Protein AF-A0A850A7D7-F1 (afdb_monomer)

Foldseek 3Di:
DDDPPPQDADPLRDRPVCVVLCPPDPPNPDHCPVCVLSLLLSCLQPNDPVSVVVNCVSQNPVRSVVSCVVPVVVRPPDD

Sequenc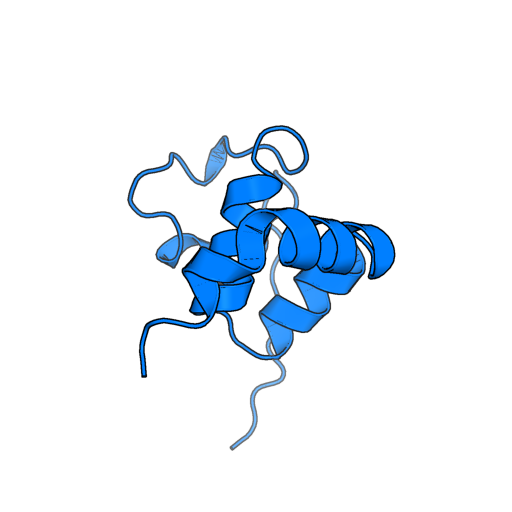e (79 aa):
MNTKSSLTLTANLLPSDIAWLFPEYDFETMDLQQHQGVIIERILERGTWEQLRWLFAAYGEDRVAKWVREHGFRVVLNV

pLDDT: mean 86.12, std 17.54, range [36.31, 96.94]

Secondary structure (DSSP, 8-state):
------PPB-TTS-BGGGGGG-TTS-TTT--TTTTHHHHHHHHHHH--HHHHHHHHHHH-HHHHHHHHHHHGGGTS---

Structure (mmCIF, N/CA/C/O backbone):
data_AF-A0A850A7D7-F1
#
_entry.id   AF-A0A850A7D7-F1
#
loop_
_atom_site.group_PDB
_atom_site.id
_atom_site.type_symbol
_atom_site.label_atom_id
_atom_site.label_alt_id
_atom_site.label_comp_id
_atom_site.label_asym_id
_atom_site.label_entity_id
_atom_site.label_seq_id
_atom_site.pdbx_PDB_ins_code
_atom_site.Cartn_x
_atom_site.Cartn_y
_atom_site.Cartn_z
_atom_site.occupancy
_atom_site.B_iso_or_equiv
_atom_site.auth_seq_id
_atom_site.auth_comp_id
_atom_site.auth_asym_id
_atom_site.auth_atom_id
_atom_site.pdbx_PDB_model_num
ATOM 1 N N . MET A 1 1 ? 16.306 -9.350 17.113 1.00 36.31 1 MET A N 1
ATOM 2 C CA . MET A 1 1 ? 17.012 -8.497 16.136 1.00 36.31 1 MET A CA 1
ATOM 3 C C . MET A 1 1 ? 16.226 -7.203 16.019 1.00 36.31 1 MET A C 1
ATOM 5 O O . MET A 1 1 ? 15.030 -7.267 15.774 1.00 36.31 1 MET A O 1
ATOM 9 N N . ASN A 1 2 ? 16.866 -6.072 16.324 1.00 41.41 2 ASN A N 1
ATOM 10 C CA . ASN A 1 2 ? 16.316 -4.728 16.141 1.00 41.41 2 ASN A CA 1
ATOM 11 C C . ASN A 1 2 ? 16.152 -4.433 14.651 1.00 41.41 2 ASN A C 1
ATOM 13 O O . ASN A 1 2 ? 17.144 -4.552 13.944 1.00 41.41 2 ASN A O 1
ATOM 17 N N . THR A 1 3 ? 15.005 -3.899 14.243 1.00 39.75 3 THR A N 1
ATOM 18 C CA . THR A 1 3 ? 14.941 -2.825 13.242 1.00 39.75 3 THR A CA 1
ATOM 19 C C . THR A 1 3 ? 13.713 -1.974 13.550 1.00 39.75 3 THR A C 1
ATOM 21 O O . THR A 1 3 ? 12.583 -2.388 13.335 1.00 39.75 3 THR A O 1
ATOM 24 N N . LYS A 1 4 ? 13.926 -0.774 14.100 1.00 44.34 4 LYS A N 1
ATOM 25 C CA . LYS A 1 4 ? 12.991 0.331 13.869 1.00 44.34 4 LYS A CA 1
ATOM 26 C C . LYS A 1 4 ? 13.092 0.618 12.373 1.00 44.34 4 LYS A C 1
ATOM 28 O O . LYS A 1 4 ? 14.040 1.296 11.978 1.00 44.34 4 LYS A O 1
ATOM 33 N N . SER A 1 5 ? 12.197 0.094 11.544 1.00 52.94 5 SER A N 1
ATOM 34 C CA . SER A 1 5 ? 12.171 0.513 10.146 1.00 52.94 5 SER A CA 1
ATOM 35 C C . SER A 1 5 ? 11.474 1.862 10.102 1.00 52.94 5 SER A C 1
ATOM 37 O O . SER A 1 5 ? 10.253 1.985 10.201 1.00 52.94 5 SER A O 1
ATOM 39 N N . SER A 1 6 ? 12.286 2.912 10.053 1.00 64.56 6 SER A N 1
ATOM 40 C CA . SER A 1 6 ? 11.817 4.249 9.725 1.00 64.56 6 SER A CA 1
ATOM 41 C C . SER A 1 6 ? 11.457 4.234 8.243 1.00 64.56 6 SER A C 1
ATOM 43 O O . SER A 1 6 ? 12.322 4.483 7.405 1.00 64.56 6 SER A O 1
ATOM 45 N N . LEU A 1 7 ? 10.209 3.872 7.923 1.00 75.00 7 LEU A N 1
ATOM 46 C CA . LEU A 1 7 ? 9.673 3.980 6.566 1.00 75.00 7 LEU A CA 1
ATOM 47 C C . LEU A 1 7 ? 9.966 5.398 6.066 1.00 75.00 7 LEU A C 1
ATOM 49 O O . LEU A 1 7 ? 9.516 6.380 6.659 1.00 75.00 7 LEU A O 1
ATOM 53 N N . THR A 1 8 ? 10.780 5.503 5.020 1.00 88.88 8 THR A N 1
ATOM 54 C CA . THR A 1 8 ? 11.077 6.785 4.385 1.00 88.88 8 THR A CA 1
ATOM 55 C C . THR A 1 8 ? 10.072 6.964 3.266 1.00 88.88 8 THR A C 1
ATOM 57 O O . THR A 1 8 ? 9.996 6.132 2.366 1.00 88.88 8 THR A O 1
ATOM 60 N N . LEU A 1 9 ? 9.270 8.021 3.340 1.00 89.12 9 LEU A N 1
ATOM 61 C CA . LEU A 1 9 ? 8.282 8.318 2.313 1.00 89.12 9 LEU A CA 1
ATOM 62 C C . LEU A 1 9 ? 8.955 8.989 1.114 1.00 89.12 9 LEU A C 1
ATOM 64 O O . LEU A 1 9 ? 9.807 9.863 1.274 1.00 89.12 9 LEU A O 1
ATOM 68 N N . THR A 1 10 ? 8.555 8.583 -0.082 1.00 92.12 10 THR A N 1
ATOM 69 C CA . THR A 1 10 ? 8.947 9.226 -1.340 1.00 92.12 10 THR A CA 1
ATOM 70 C C . THR A 1 10 ? 7.982 10.369 -1.687 1.00 92.12 10 THR A C 1
ATOM 72 O O . THR A 1 10 ? 7.025 10.642 -0.956 1.00 92.12 10 THR A O 1
ATOM 75 N N . ALA A 1 11 ? 8.226 11.061 -2.804 1.00 91.69 11 ALA A N 1
ATOM 76 C CA . ALA A 1 11 ? 7.421 12.209 -3.229 1.00 91.69 11 ALA A CA 1
ATOM 77 C C . ALA A 1 11 ? 5.947 11.861 -3.514 1.00 91.69 11 ALA A C 1
ATOM 79 O O . ALA A 1 11 ? 5.077 12.710 -3.331 1.00 91.69 11 ALA A O 1
ATOM 80 N N . ASN A 1 12 ? 5.653 10.619 -3.906 1.00 92.25 12 ASN A N 1
ATOM 81 C CA . ASN A 1 12 ? 4.292 10.136 -4.158 1.00 92.25 12 ASN A CA 1
ATOM 82 C C . ASN A 1 12 ? 3.623 9.518 -2.915 1.00 92.25 12 ASN A C 1
ATOM 84 O O . ASN A 1 12 ? 2.589 8.861 -3.021 1.00 92.25 12 ASN A O 1
ATOM 88 N N . LEU A 1 13 ? 4.207 9.750 -1.733 1.00 93.38 13 LEU A N 1
ATOM 89 C CA . LEU A 1 13 ? 3.721 9.288 -0.434 1.00 93.38 13 LEU A CA 1
ATOM 90 C C . LEU A 1 13 ? 3.751 7.757 -0.240 1.00 93.38 13 LEU A C 1
ATOM 92 O O . LEU A 1 13 ? 3.201 7.254 0.743 1.00 93.38 13 LEU A O 1
ATOM 96 N N . LEU A 1 14 ? 4.444 7.020 -1.114 1.00 93.81 14 LEU A N 1
ATOM 97 C CA . LEU A 1 14 ? 4.744 5.602 -0.922 1.00 93.81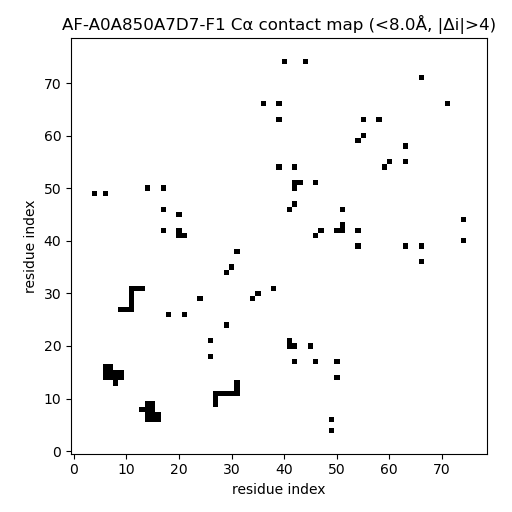 14 LEU A CA 1
ATOM 98 C C . LEU A 1 14 ? 6.042 5.421 -0.113 1.00 93.81 14 LEU A C 1
ATOM 100 O O . LEU A 1 14 ? 7.004 6.171 -0.324 1.00 93.81 14 LEU A O 1
ATOM 104 N N . PRO A 1 15 ? 6.119 4.423 0.784 1.00 95.12 15 PRO A N 1
ATOM 105 C CA . PRO A 1 15 ? 7.370 4.020 1.411 1.00 95.12 15 PRO A CA 1
ATOM 106 C C . PRO A 1 15 ? 8.392 3.576 0.359 1.00 95.12 15 PRO A C 1
ATOM 108 O O . PRO A 1 15 ? 8.087 2.788 -0.529 1.00 95.12 15 PRO A O 1
ATOM 111 N N . SER A 1 16 ? 9.628 4.056 0.431 1.00 94.00 16 SER A N 1
ATOM 112 C CA . SER A 1 16 ? 10.653 3.673 -0.550 1.00 94.00 16 SER A CA 1
ATOM 113 C C . SER A 1 16 ? 10.989 2.178 -0.510 1.00 94.00 16 SER A C 1
ATOM 115 O O . SER A 1 16 ? 11.372 1.591 -1.520 1.00 94.00 16 SER A O 1
ATOM 117 N N . ASP A 1 17 ? 10.807 1.535 0.642 1.00 92.31 17 ASP A N 1
ATOM 118 C CA . ASP A 1 17 ? 11.103 0.124 0.879 1.00 92.31 17 ASP A CA 1
ATOM 119 C C . ASP A 1 17 ? 10.024 -0.838 0.354 1.00 92.31 17 ASP A C 1
ATOM 121 O O . ASP A 1 17 ? 10.218 -2.049 0.451 1.00 92.31 17 ASP A O 1
ATOM 125 N N . ILE A 1 18 ? 8.921 -0.340 -0.226 1.00 95.31 18 ILE A N 1
ATOM 126 C CA . ILE A 1 18 ? 7.949 -1.172 -0.960 1.00 95.31 18 ILE A CA 1
ATOM 127 C C . ILE A 1 18 ? 8.208 -1.203 -2.471 1.00 95.31 18 ILE A C 1
ATOM 129 O O . ILE A 1 18 ? 7.549 -1.968 -3.164 1.00 95.31 18 ILE A O 1
ATOM 133 N N . ALA A 1 19 ? 9.172 -0.440 -3.001 1.00 95.19 19 ALA A N 1
ATOM 134 C CA . ALA A 1 19 ? 9.410 -0.342 -4.448 1.00 95.19 19 ALA A CA 1
ATOM 135 C C . ALA A 1 19 ? 9.657 -1.702 -5.132 1.00 95.19 19 ALA A C 1
ATOM 137 O O . ALA A 1 19 ? 9.175 -1.950 -6.235 1.00 95.19 19 ALA A O 1
ATOM 138 N N . TRP A 1 20 ? 10.337 -2.629 -4.450 1.00 94.06 20 TRP A N 1
ATOM 139 C CA . TRP A 1 20 ? 10.614 -3.981 -4.957 1.00 94.06 20 TRP A CA 1
ATOM 140 C C . TRP A 1 20 ? 9.357 -4.847 -5.159 1.00 94.06 20 TRP A C 1
ATOM 142 O O . TRP A 1 20 ? 9.436 -5.886 -5.815 1.00 94.06 20 TRP A O 1
ATOM 152 N N . LEU A 1 21 ? 8.205 -4.442 -4.610 1.00 95.75 21 LEU A N 1
ATOM 153 C CA . LEU A 1 21 ? 6.917 -5.104 -4.824 1.00 95.75 21 LEU A CA 1
ATOM 154 C C . LEU A 1 21 ? 6.285 -4.770 -6.186 1.00 95.75 21 LEU A C 1
ATOM 156 O O . LEU A 1 21 ? 5.319 -5.433 -6.566 1.00 95.75 21 LEU A O 1
ATOM 160 N N . PHE A 1 22 ? 6.819 -3.782 -6.915 1.00 96.00 22 PHE A N 1
ATOM 161 C CA . PHE A 1 22 ? 6.233 -3.256 -8.153 1.00 96.00 22 PHE A CA 1
ATOM 162 C C . PHE A 1 22 ? 7.227 -3.220 -9.330 1.00 96.00 22 PHE A C 1
ATOM 164 O O . PHE A 1 22 ? 7.412 -2.166 -9.936 1.00 96.00 22 PHE A O 1
ATOM 171 N N . PRO A 1 23 ? 7.882 -4.339 -9.694 1.00 94.50 23 PRO A N 1
ATOM 172 C CA . PRO A 1 23 ? 8.859 -4.341 -10.783 1.00 94.50 23 PRO A CA 1
ATOM 173 C C . PRO A 1 23 ? 8.243 -4.050 -12.164 1.00 94.50 23 PRO A C 1
ATOM 175 O O . PRO A 1 23 ? 8.970 -3.678 -13.081 1.00 94.50 23 PRO A O 1
ATOM 178 N N . GLU A 1 24 ? 6.924 -4.206 -12.328 1.00 94.75 24 GLU A N 1
ATOM 179 C CA . GLU A 1 24 ? 6.207 -3.901 -13.574 1.00 94.75 24 GLU A CA 1
ATOM 180 C C . GLU A 1 24 ? 5.711 -2.447 -13.675 1.00 94.75 24 GLU A C 1
ATOM 182 O O . GLU A 1 24 ? 5.120 -2.077 -14.690 1.00 94.75 24 GLU A O 1
ATOM 187 N N . TYR A 1 25 ? 5.921 -1.628 -12.640 1.00 95.06 25 TYR A N 1
ATOM 188 C CA . TYR A 1 25 ? 5.442 -0.248 -12.577 1.00 95.06 25 TYR A CA 1
ATOM 189 C C . TYR A 1 25 ? 6.606 0.734 -12.506 1.00 95.06 25 TYR A C 1
ATOM 191 O O . TYR A 1 25 ? 7.649 0.461 -11.914 1.00 95.06 25 TYR A O 1
ATOM 199 N N . ASP A 1 26 ? 6.391 1.927 -13.053 1.00 95.56 26 ASP A N 1
ATOM 200 C CA . ASP A 1 26 ? 7.231 3.071 -12.726 1.00 95.56 26 ASP A CA 1
ATOM 201 C C . ASP A 1 26 ? 6.860 3.576 -11.324 1.00 95.56 26 ASP A C 1
ATOM 203 O O . ASP A 1 26 ? 5.884 4.305 -11.134 1.00 95.56 26 ASP A O 1
ATOM 207 N N . PHE A 1 27 ? 7.626 3.128 -10.326 1.00 95.50 27 PHE A N 1
ATOM 208 C CA . PHE A 1 27 ? 7.344 3.392 -8.918 1.00 95.50 27 PHE A CA 1
ATOM 209 C C . PHE A 1 27 ? 7.336 4.886 -8.577 1.00 95.50 27 PHE A C 1
ATOM 211 O O . PHE A 1 27 ? 6.616 5.282 -7.665 1.00 95.50 27 PHE A O 1
ATOM 218 N N . GLU A 1 28 ? 8.088 5.726 -9.295 1.00 94.25 28 GLU A N 1
ATOM 219 C CA . GLU A 1 28 ? 8.157 7.166 -9.014 1.00 94.25 28 GLU A CA 1
ATOM 22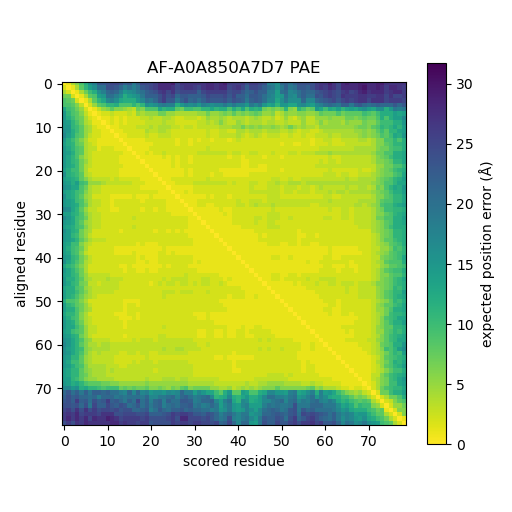0 C C . GLU A 1 28 ? 6.870 7.896 -9.414 1.00 94.25 28 GLU A C 1
ATOM 222 O O . GLU A 1 28 ? 6.493 8.888 -8.786 1.00 94.25 28 GLU A O 1
ATOM 227 N N . THR A 1 29 ? 6.153 7.379 -10.414 1.00 95.81 29 THR A N 1
ATOM 228 C CA . THR A 1 29 ? 4.918 7.980 -10.940 1.00 95.81 29 THR A CA 1
ATOM 229 C C . THR A 1 29 ? 3.646 7.294 -10.440 1.00 95.81 29 THR A C 1
ATOM 231 O O . THR A 1 29 ? 2.538 7.740 -10.749 1.00 95.81 29 THR A O 1
ATOM 234 N N . MET A 1 30 ? 3.777 6.249 -9.615 1.00 96.44 30 MET A N 1
ATOM 235 C CA . MET A 1 30 ? 2.636 5.594 -8.980 1.00 96.44 30 MET A CA 1
ATOM 236 C C . MET A 1 30 ? 1.850 6.562 -8.090 1.00 96.44 30 MET A C 1
ATOM 238 O O . MET A 1 30 ? 2.361 7.127 -7.129 1.00 96.44 30 MET A O 1
ATOM 242 N N . ASP A 1 31 ? 0.563 6.697 -8.387 1.00 95.88 31 ASP A N 1
ATOM 243 C CA . ASP A 1 31 ? -0.398 7.434 -7.569 1.00 95.88 31 ASP A CA 1
ATOM 244 C C . ASP A 1 31 ? -1.118 6.527 -6.556 1.00 95.88 31 ASP A C 1
ATOM 246 O O . ASP A 1 31 ? -1.626 5.461 -6.918 1.00 95.88 31 ASP A O 1
ATOM 250 N N . LEU A 1 32 ? -1.224 6.991 -5.305 1.00 94.00 32 LEU A N 1
ATOM 251 C CA . LEU A 1 32 ? -1.849 6.267 -4.191 1.00 94.00 32 LEU A CA 1
ATOM 252 C C . LEU A 1 32 ? -3.308 5.870 -4.444 1.00 94.00 32 LEU A C 1
ATOM 254 O O . LEU A 1 32 ? -3.741 4.826 -3.953 1.00 94.00 32 LEU A O 1
ATOM 258 N N . GLN A 1 33 ? -4.095 6.689 -5.146 1.00 94.62 33 GLN A N 1
ATOM 259 C CA . GLN A 1 33 ? -5.519 6.419 -5.345 1.00 94.62 33 GLN A CA 1
ATOM 260 C C . GLN A 1 33 ? -5.775 5.597 -6.603 1.00 94.62 33 GLN A C 1
ATOM 262 O O . GLN A 1 33 ? -6.500 4.601 -6.542 1.00 94.62 33 GLN A O 1
ATOM 267 N N . GLN A 1 34 ? -5.166 5.979 -7.725 1.00 96.12 34 GLN A N 1
ATOM 268 C CA . GLN A 1 34 ? -5.320 5.286 -9.004 1.00 96.12 34 GLN A CA 1
ATOM 269 C C . GLN A 1 34 ? -4.792 3.852 -8.924 1.00 96.12 34 GLN A C 1
ATOM 271 O O . GLN A 1 34 ? -5.418 2.936 -9.452 1.00 96.12 34 GLN A O 1
ATOM 276 N N . HIS A 1 35 ? -3.695 3.638 -8.192 1.00 96.75 35 HIS A N 1
ATOM 277 C CA . HIS A 1 35 ? -3.068 2.326 -8.035 1.00 96.75 35 HIS A CA 1
ATOM 278 C C . HIS A 1 35 ? -3.440 1.633 -6.717 1.00 96.75 35 HIS A C 1
ATOM 280 O O . HIS A 1 35 ? -2.825 0.626 -6.369 1.00 96.75 35 HIS A O 1
ATOM 286 N N . GLN A 1 36 ? -4.459 2.110 -5.985 1.00 95.44 36 GLN A N 1
ATOM 287 C CA . GLN A 1 36 ? -4.806 1.563 -4.662 1.00 95.44 36 GLN A CA 1
ATOM 288 C C . GLN A 1 36 ? -4.987 0.038 -4.673 1.00 95.44 36 GLN A C 1
ATOM 290 O O . GLN A 1 36 ? -4.567 -0.635 -3.742 1.00 95.44 36 GLN A O 1
ATOM 295 N N . GLY A 1 37 ? -5.592 -0.512 -5.733 1.00 94.44 37 GLY A N 1
ATOM 296 C CA . GLY A 1 37 ? -5.889 -1.939 -5.825 1.00 94.44 37 GLY A CA 1
ATOM 297 C C . GLY A 1 37 ? -4.620 -2.783 -5.837 1.00 94.44 37 GLY A C 1
ATOM 298 O O . GLY A 1 37 ? -4.488 -3.682 -5.015 1.00 94.44 37 GLY A O 1
ATOM 299 N N . VAL A 1 38 ? -3.663 -2.443 -6.707 1.00 95.31 38 VAL A N 1
ATOM 300 C CA . VAL A 1 38 ? -2.390 -3.172 -6.802 1.00 95.31 38 VAL A CA 1
ATOM 301 C C . VAL A 1 38 ? -1.500 -2.928 -5.582 1.00 95.31 38 VAL A C 1
ATOM 303 O O . VAL A 1 38 ? -0.802 -3.839 -5.149 1.00 95.31 38 VAL A O 1
ATOM 306 N N . ILE A 1 39 ? -1.552 -1.733 -4.980 1.00 96.56 39 ILE A N 1
ATOM 307 C CA . ILE A 1 39 ? -0.807 -1.433 -3.748 1.00 96.56 39 ILE A CA 1
ATOM 308 C C . ILE A 1 39 ? -1.315 -2.303 -2.593 1.00 96.56 39 ILE A C 1
ATOM 310 O O . ILE A 1 39 ? -0.513 -2.936 -1.904 1.00 96.56 39 ILE A O 1
ATOM 314 N N . ILE A 1 40 ? -2.639 -2.365 -2.404 1.00 95.81 40 ILE A N 1
ATOM 315 C CA . ILE A 1 40 ? -3.269 -3.224 -1.394 1.00 95.81 40 ILE A CA 1
ATOM 316 C C . ILE A 1 40 ? -2.930 -4.693 -1.672 1.00 95.81 40 ILE A C 1
ATOM 318 O O . ILE A 1 40 ? -2.456 -5.373 -0.766 1.00 95.81 40 ILE A O 1
ATOM 322 N N . GLU A 1 41 ? -3.110 -5.164 -2.909 1.00 94.88 41 GLU A N 1
ATOM 323 C CA . GLU A 1 41 ? -2.821 -6.547 -3.316 1.00 94.88 41 GLU A CA 1
ATOM 324 C C . GLU A 1 41 ? -1.386 -6.950 -2.963 1.00 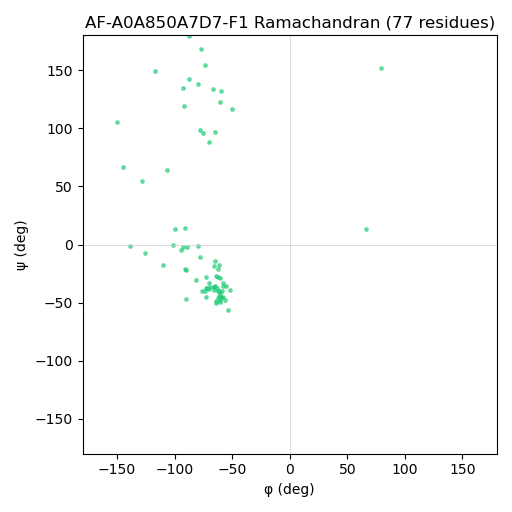94.88 41 GLU A C 1
ATOM 326 O O . GLU A 1 41 ? -1.167 -7.888 -2.196 1.00 94.88 41 GLU A O 1
ATOM 331 N N . ARG A 1 42 ? -0.394 -6.196 -3.448 1.00 95.62 42 ARG A N 1
ATOM 332 C CA . ARG A 1 42 ? 1.021 -6.560 -3.306 1.00 95.62 42 ARG A CA 1
ATOM 333 C C . ARG A 1 42 ? 1.509 -6.538 -1.864 1.00 95.62 42 ARG A C 1
ATOM 335 O O . ARG A 1 42 ? 2.280 -7.415 -1.469 1.00 95.62 42 ARG A O 1
ATOM 342 N N . ILE A 1 43 ? 1.068 -5.562 -1.071 1.00 95.69 43 ILE A N 1
ATOM 343 C CA . ILE A 1 43 ? 1.464 -5.478 0.339 1.00 95.69 43 ILE A CA 1
ATOM 344 C C . ILE A 1 43 ? 0.794 -6.586 1.158 1.00 95.69 43 ILE A C 1
ATOM 346 O O . ILE A 1 43 ? 1.445 -7.151 2.033 1.00 95.69 43 ILE A O 1
ATOM 350 N N . LEU A 1 44 ? -0.461 -6.946 0.868 1.00 94.31 44 LEU A N 1
ATOM 351 C CA . LEU A 1 44 ? -1.110 -8.079 1.533 1.00 94.31 44 LEU A CA 1
ATOM 352 C C . LEU A 1 44 ? -0.447 -9.421 1.186 1.00 94.31 44 LEU A C 1
ATOM 354 O O . LEU A 1 44 ? -0.335 -10.276 2.059 1.00 94.31 44 LEU A O 1
ATOM 358 N N . GLU A 1 45 ? 0.011 -9.605 -0.055 1.00 92.56 45 GLU A N 1
ATOM 359 C CA . GLU A 1 45 ? 0.648 -10.852 -0.501 1.00 92.56 45 GLU A CA 1
ATOM 360 C C . GLU A 1 45 ? 2.073 -11.039 0.041 1.00 92.56 45 GLU A C 1
ATOM 362 O O . GLU A 1 45 ? 2.481 -12.161 0.342 1.00 92.56 45 GLU A O 1
ATOM 367 N N . ARG A 1 46 ? 2.875 -9.965 0.092 1.00 94.06 46 ARG A N 1
ATOM 368 C CA . ARG A 1 46 ? 4.339 -10.072 0.277 1.00 94.06 46 ARG A CA 1
ATOM 369 C C . ARG A 1 46 ? 4.941 -9.030 1.223 1.00 94.06 46 ARG A C 1
ATOM 371 O O . ARG A 1 46 ? 6.155 -9.037 1.427 1.00 94.06 46 ARG A O 1
ATOM 378 N N . GLY A 1 47 ? 4.131 -8.127 1.771 1.00 92.69 47 GLY A N 1
ATOM 379 C CA . GLY A 1 47 ? 4.596 -7.029 2.611 1.00 92.69 47 GLY A CA 1
ATOM 380 C C . GLY A 1 47 ? 5.032 -7.466 4.010 1.00 92.69 47 GLY A C 1
ATOM 381 O O . GLY A 1 47 ? 4.580 -8.469 4.561 1.00 92.69 47 GLY A O 1
ATOM 382 N N . THR A 1 48 ? 5.913 -6.677 4.620 1.00 94.06 48 THR A N 1
ATOM 383 C CA . THR A 1 48 ? 6.296 -6.841 6.028 1.00 94.06 48 THR A CA 1
ATOM 384 C C . THR A 1 48 ? 5.209 -6.305 6.965 1.00 94.06 48 THR A C 1
ATOM 386 O O . THR A 1 48 ? 4.314 -5.558 6.566 1.00 94.06 48 THR A O 1
ATOM 389 N N . TRP A 1 49 ? 5.314 -6.608 8.262 1.00 94.00 49 TRP A N 1
ATOM 390 C CA . TRP A 1 49 ? 4.393 -6.067 9.270 1.00 94.00 49 TRP A CA 1
ATOM 391 C C . TRP A 1 49 ? 4.363 -4.529 9.320 1.00 94.00 49 TRP A C 1
ATOM 393 O O . TRP A 1 49 ? 3.329 -3.924 9.602 1.00 94.00 49 TRP A O 1
ATOM 403 N N . GLU A 1 50 ? 5.490 -3.869 9.058 1.00 93.44 50 GLU A N 1
ATOM 404 C CA . GLU A 1 50 ? 5.561 -2.404 9.043 1.00 93.44 50 GLU A CA 1
ATOM 405 C C . GLU A 1 50 ? 4.872 -1.818 7.812 1.00 93.44 50 GLU A C 1
ATOM 407 O O . GLU A 1 50 ? 4.166 -0.817 7.931 1.00 93.44 50 GLU A O 1
ATOM 412 N N . GLN A 1 51 ? 4.993 -2.486 6.667 1.00 95.06 51 GLN A N 1
ATOM 413 C CA . GLN A 1 51 ? 4.329 -2.105 5.421 1.00 95.06 51 GLN A CA 1
ATOM 414 C C . GLN A 1 51 ? 2.818 -2.342 5.503 1.00 95.06 51 GLN A C 1
ATOM 416 O O . GLN A 1 51 ?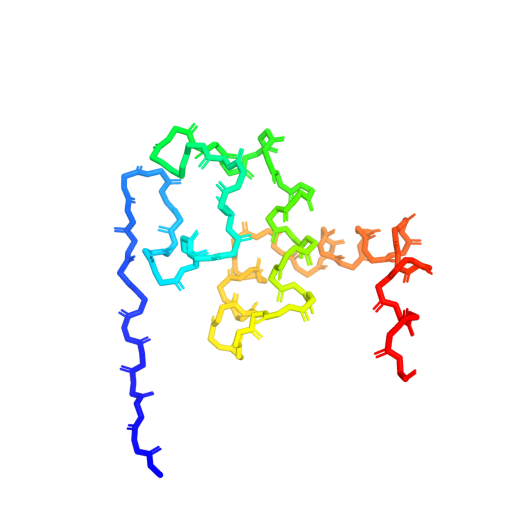 2.043 -1.491 5.074 1.00 95.06 51 GLN A O 1
ATOM 421 N N . LEU A 1 52 ? 2.385 -3.429 6.150 1.00 95.38 52 LEU A N 1
ATOM 422 C CA . LEU A 1 52 ? 0.975 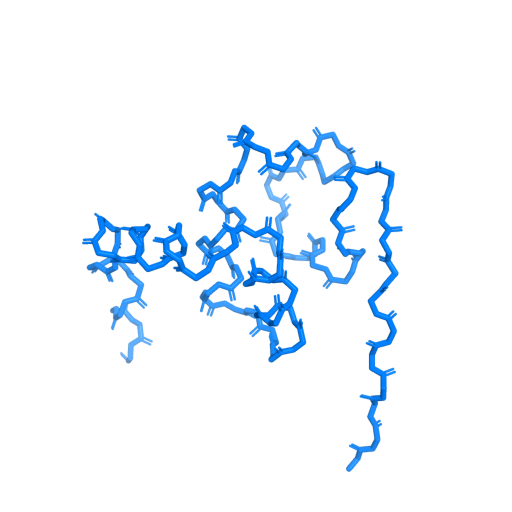-3.660 6.477 1.00 95.38 52 LEU A CA 1
ATOM 423 C C . LEU A 1 52 ? 0.421 -2.549 7.373 1.00 95.38 52 LEU A C 1
ATOM 425 O O . LEU A 1 52 ? -0.647 -2.006 7.102 1.00 95.38 52 LEU A O 1
ATOM 429 N N . ARG A 1 53 ? 1.155 -2.150 8.417 1.00 95.38 53 ARG A N 1
ATOM 430 C CA . ARG A 1 53 ? 0.736 -1.040 9.286 1.00 95.38 53 ARG A CA 1
ATOM 431 C C . ARG A 1 53 ? 0.597 0.268 8.510 1.00 95.38 53 ARG A C 1
ATOM 433 O O . ARG A 1 53 ? -0.363 1.002 8.733 1.00 95.38 53 ARG A O 1
ATOM 440 N N . TRP A 1 54 ? 1.534 0.551 7.605 1.00 95.94 54 TRP A N 1
ATOM 441 C CA . TRP A 1 54 ? 1.430 1.698 6.708 1.00 95.94 54 TRP A CA 1
ATOM 442 C C . TRP A 1 54 ? 0.203 1.596 5.799 1.00 95.94 54 TRP A C 1
ATOM 444 O O . TRP A 1 54 ? -0.536 2.568 5.691 1.00 95.94 54 TRP A O 1
ATOM 454 N N . LEU A 1 55 ? -0.071 0.423 5.221 1.00 96.94 55 LEU A N 1
ATOM 455 C CA . LEU A 1 55 ? -1.230 0.195 4.357 1.00 96.94 55 LEU A CA 1
ATOM 456 C C . LEU A 1 55 ? -2.539 0.549 5.075 1.00 96.94 55 LEU A C 1
ATOM 458 O O . LEU A 1 55 ? -3.363 1.291 4.538 1.00 96.94 55 LEU A O 1
ATOM 462 N N . PHE A 1 56 ? -2.708 0.073 6.311 1.00 96.06 56 PHE A N 1
ATOM 463 C CA . PHE A 1 56 ? -3.882 0.395 7.124 1.00 96.06 56 PHE A CA 1
ATOM 464 C C . PHE A 1 56 ? -3.955 1.879 7.491 1.00 96.06 56 PHE A C 1
ATOM 466 O O . PHE A 1 56 ? -5.047 2.441 7.499 1.00 96.06 56 PHE A O 1
ATOM 473 N N . ALA A 1 57 ? -2.821 2.536 7.746 1.00 95.81 57 ALA A N 1
ATOM 474 C CA . ALA A 1 57 ? -2.790 3.974 8.002 1.00 95.81 57 ALA A CA 1
ATOM 475 C C . ALA A 1 57 ? -3.124 4.810 6.750 1.00 95.81 57 ALA A C 1
ATOM 477 O O . ALA A 1 57 ? -3.793 5.833 6.865 1.00 95.81 57 ALA A O 1
ATOM 478 N N . ALA A 1 58 ? -2.683 4.37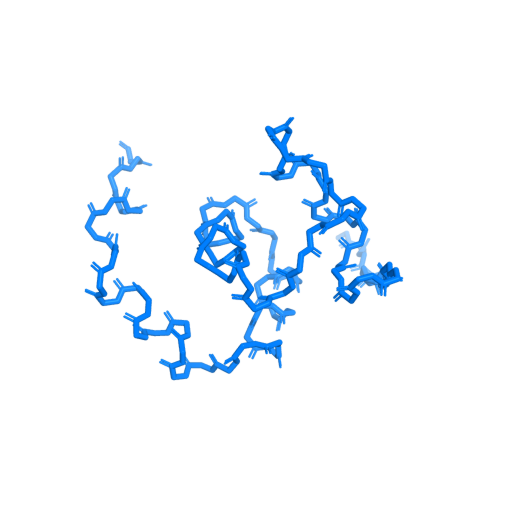8 5.565 1.00 95.75 58 ALA A N 1
ATOM 479 C CA . ALA A 1 58 ? -2.872 5.095 4.305 1.00 95.75 58 ALA A CA 1
ATOM 480 C C . ALA A 1 58 ? -4.299 4.963 3.750 1.00 95.75 58 ALA A C 1
ATOM 482 O O . ALA A 1 58 ? -4.862 5.935 3.248 1.00 95.75 58 ALA A O 1
ATOM 483 N N . TYR A 1 59 ? -4.895 3.771 3.844 1.00 96.00 59 TYR A N 1
ATOM 484 C CA . TYR A 1 59 ? -6.185 3.470 3.212 1.00 96.00 59 TYR A CA 1
ATOM 485 C C . TYR A 1 59 ? -7.345 3.295 4.195 1.00 96.00 59 TYR A C 1
ATOM 487 O O . TYR A 1 59 ? -8.505 3.393 3.784 1.00 96.00 59 TYR A O 1
ATOM 495 N N . GLY A 1 60 ? -7.050 3.065 5.475 1.00 95.62 60 GLY A N 1
ATOM 496 C CA . GLY A 1 60 ? -8.034 2.730 6.497 1.00 95.62 60 GLY A CA 1
ATOM 497 C C . GLY A 1 60 ? -8.470 1.263 6.453 1.00 95.62 60 GLY A C 1
ATOM 498 O O . GLY A 1 60 ? -8.483 0.615 5.403 1.00 95.62 60 GLY A O 1
ATOM 499 N N . GLU A 1 61 ? -8.871 0.743 7.612 1.00 94.56 61 GLU A N 1
ATOM 500 C CA . GLU A 1 61 ? -9.287 -0.654 7.781 1.00 94.56 61 GLU A CA 1
ATOM 501 C C . GLU A 1 61 ? -10.489 -1.021 6.904 1.00 94.56 61 GLU A C 1
ATOM 503 O O . GLU A 1 61 ? -10.448 -2.030 6.203 1.00 94.56 61 GLU A O 1
ATOM 508 N N . ASP A 1 62 ? -11.515 -0.166 6.850 1.00 95.44 62 ASP A N 1
ATOM 509 C CA . ASP A 1 62 ? -12.734 -0.426 6.075 1.00 95.44 62 ASP A CA 1
ATOM 510 C C . ASP A 1 62 ? -12.455 -0.646 4.586 1.00 95.44 62 ASP A C 1
ATOM 512 O O . ASP A 1 62 ? -13.057 -1.519 3.950 1.00 95.44 62 ASP A O 1
ATOM 516 N N . ARG A 1 63 ? -11.529 0.137 4.021 1.00 94.44 63 ARG A N 1
ATOM 517 C CA . ARG A 1 63 ? -11.176 0.063 2.602 1.00 94.44 63 ARG A CA 1
ATOM 518 C C . ARG A 1 63 ? -10.375 -1.195 2.302 1.00 94.44 63 ARG A C 1
ATOM 520 O O . ARG A 1 63 ? -10.694 -1.890 1.339 1.00 94.44 63 ARG A O 1
ATOM 527 N N . VAL A 1 64 ? -9.385 -1.509 3.137 1.00 95.00 64 VAL A N 1
ATOM 528 C CA . VAL A 1 64 ? -8.585 -2.733 2.999 1.00 95.00 64 VAL A CA 1
ATOM 529 C C . VAL A 1 64 ? -9.481 -3.965 3.161 1.00 95.00 64 VAL A C 1
ATOM 531 O O . VAL A 1 64 ? -9.465 -4.855 2.314 1.00 95.00 64 VAL A O 1
ATOM 534 N N . ALA A 1 65 ? -10.349 -3.989 4.176 1.00 92.56 65 ALA A N 1
ATOM 535 C CA . ALA A 1 65 ? -11.294 -5.080 4.402 1.00 92.56 65 ALA A CA 1
ATOM 536 C C . ALA A 1 65 ? -12.291 -5.237 3.246 1.00 92.56 65 ALA A C 1
ATOM 538 O O . ALA A 1 65 ? -12.614 -6.357 2.849 1.00 92.56 65 ALA A O 1
ATOM 539 N N . LYS A 1 66 ? -12.780 -4.127 2.677 1.00 93.75 66 LYS A N 1
ATOM 540 C CA . LYS A 1 66 ? -13.627 -4.157 1.479 1.00 93.75 66 LYS A CA 1
ATOM 541 C C . LYS A 1 66 ? -12.887 -4.781 0.297 1.00 93.75 66 LYS A C 1
ATOM 543 O O . LYS A 1 66 ? -13.434 -5.692 -0.316 1.00 93.75 66 LYS A O 1
ATOM 548 N N . TRP A 1 67 ? -11.650 -4.359 0.034 1.00 93.88 67 TRP A N 1
ATOM 549 C CA . TRP A 1 67 ? -10.841 -4.924 -1.044 1.00 93.88 67 TRP A CA 1
ATOM 550 C C . TRP A 1 67 ? -10.647 -6.435 -0.867 1.00 93.88 67 TRP A C 1
ATOM 552 O O . TRP A 1 67 ? -10.889 -7.188 -1.807 1.00 93.88 67 TRP A O 1
ATOM 562 N N . VAL A 1 6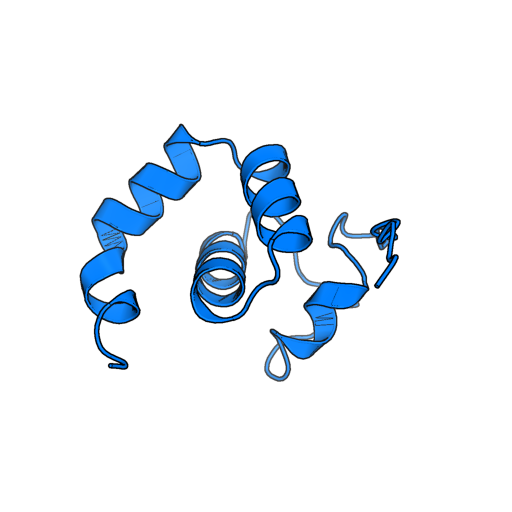8 ? -10.319 -6.890 0.350 1.00 90.75 68 VAL A N 1
ATOM 563 C CA . VAL A 1 68 ? -10.167 -8.320 0.671 1.00 90.75 68 VAL A CA 1
ATOM 564 C C . VAL A 1 68 ? -11.469 -9.091 0.457 1.00 90.75 68 VAL A C 1
ATOM 566 O O . VAL A 1 68 ? -11.439 -10.194 -0.072 1.00 90.75 68 VAL A O 1
ATOM 569 N N . ARG A 1 69 ? -12.633 -8.538 0.810 1.00 90.31 69 ARG A N 1
ATOM 570 C CA . ARG A 1 69 ? -13.921 -9.202 0.534 1.00 90.31 69 ARG A CA 1
ATOM 571 C C . ARG A 1 69 ? -14.206 -9.331 -0.963 1.00 90.31 69 ARG A C 1
ATOM 573 O O . ARG A 1 69 ? -14.794 -10.321 -1.383 1.00 90.31 69 ARG A O 1
ATOM 580 N N . GLU A 1 70 ? -13.800 -8.341 -1.749 1.00 90.00 70 GLU A N 1
ATOM 581 C CA . GLU A 1 70 ? -14.041 -8.294 -3.194 1.00 90.00 70 GLU A CA 1
ATOM 582 C C . GLU A 1 70 ? -13.024 -9.130 -3.998 1.00 90.00 70 GLU A C 1
ATOM 584 O O . GLU A 1 70 ? -13.381 -9.684 -5.034 1.00 90.00 70 GLU A O 1
ATOM 589 N N . HIS A 1 71 ? -11.782 -9.269 -3.514 1.00 85.06 71 HIS A N 1
ATOM 590 C CA . HIS A 1 71 ? -10.656 -9.844 -4.272 1.00 85.06 71 HIS A CA 1
ATOM 591 C C . HIS A 1 71 ? -9.942 -11.010 -3.560 1.00 85.06 71 HIS A C 1
ATOM 593 O O . HIS A 1 71 ? -9.099 -11.685 -4.154 1.00 85.06 71 HIS A O 1
ATOM 599 N N . GLY A 1 72 ? -10.289 -11.297 -2.302 1.00 65.94 72 GLY A N 1
ATOM 600 C CA . GLY A 1 72 ? -9.569 -12.222 -1.418 1.00 65.94 72 GLY A CA 1
ATOM 601 C C . GLY A 1 72 ? -9.528 -13.672 -1.890 1.00 65.94 72 GLY A C 1
ATOM 602 O O . GLY A 1 72 ? -8.597 -14.386 -1.539 1.00 65.94 72 GLY A O 1
ATOM 603 N N . PHE A 1 73 ? -10.437 -14.105 -2.767 1.00 58.28 73 PHE A N 1
ATOM 604 C CA . PHE A 1 73 ? -10.386 -15.455 -3.347 1.00 58.28 73 PHE A CA 1
ATOM 605 C C . PHE A 1 73 ? -9.115 -15.730 -4.174 1.00 58.28 73 PHE A C 1
ATOM 607 O O . PHE A 1 73 ? -8.788 -16.893 -4.392 1.00 58.28 73 PHE A O 1
ATOM 614 N N . ARG A 1 74 ? -8.374 -14.696 -4.603 1.00 58.91 74 ARG A N 1
ATOM 615 C CA . ARG A 1 74 ? -7.076 -14.843 -5.291 1.00 58.91 74 ARG A CA 1
ATOM 616 C C . ARG A 1 74 ? -5.864 -14.840 -4.355 1.00 58.91 74 ARG A C 1
ATOM 618 O O . ARG A 1 74 ? -4.834 -15.376 -4.736 1.00 58.91 74 ARG A O 1
ATOM 625 N N . VAL A 1 75 ? -5.987 -14.295 -3.143 1.00 55.75 75 VAL A N 1
ATOM 626 C CA . VAL A 1 75 ? -4.848 -14.074 -2.226 1.00 55.75 75 VAL A CA 1
ATOM 627 C C . VAL A 1 75 ? -4.603 -15.274 -1.294 1.00 55.75 75 VAL A C 1
ATOM 629 O O . VAL A 1 75 ? -3.494 -15.463 -0.810 1.00 55.75 75 VAL A O 1
ATOM 632 N N . VAL A 1 76 ? -5.608 -16.132 -1.062 1.00 52.47 76 VAL A N 1
ATOM 633 C CA . VAL A 1 76 ? -5.516 -17.266 -0.107 1.00 52.47 76 VAL A CA 1
ATOM 634 C C . VAL A 1 76 ? -5.069 -18.591 -0.761 1.00 52.47 76 VAL A C 1
ATOM 636 O O . VAL A 1 76 ? -4.886 -19.589 -0.072 1.00 52.47 76 VAL A O 1
ATOM 639 N N . LEU A 1 77 ? -4.851 -18.633 -2.080 1.00 44.22 77 LEU A N 1
ATOM 640 C CA . LEU A 1 77 ? -4.3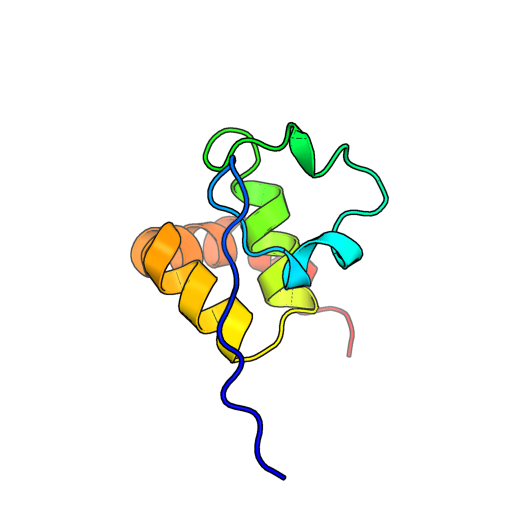95 -19.836 -2.795 1.00 44.22 77 LEU A CA 1
ATOM 641 C C . LEU A 1 77 ? -2.930 -19.710 -3.222 1.00 44.22 77 LEU A C 1
ATOM 643 O O . LEU A 1 77 ? -2.604 -19.711 -4.404 1.00 44.22 77 LEU A O 1
ATOM 647 N N . ASN A 1 78 ? -2.044 -19.617 -2.238 1.00 41.94 78 ASN A N 1
ATOM 648 C CA . ASN A 1 78 ? -0.667 -20.068 -2.407 1.00 41.94 78 ASN A CA 1
ATOM 649 C C . ASN A 1 78 ? -0.189 -20.657 -1.072 1.00 41.94 78 ASN A C 1
ATOM 651 O O . ASN A 1 78 ? 0.622 -20.064 -0.363 1.00 41.94 78 ASN A O 1
ATOM 655 N N . VAL A 1 79 ? -0.806 -21.781 -0.699 1.00 40.88 79 VAL A N 1
ATOM 656 C CA . VAL A 1 79 ? -0.339 -22.689 0.361 1.00 40.88 79 VAL A CA 1
ATOM 657 C C . VAL A 1 79 ? 0.336 -23.897 -0.263 1.00 40.88 79 VAL A C 1
ATOM 659 O O . VAL A 1 79 ? -0.178 -24.374 -1.300 1.00 40.88 79 VAL A O 1
#

Radius of gyration: 12.69 Å; Cα contacts (8 Å, |Δi|>4): 54; chains: 1; bounding box: 31×35×30 Å

Mean predicted aligned error: 6.32 Å

Solvent-accessible surface area (backbone atoms only — not comparable to full-atom values): 5047 Å² total; per-residue (Å²): 135,91,73,87,77,76,75,50,66,45,96,53,70,45,47,61,89,54,49,85,73,37,85,92,50,66,67,82,75,47,46,67,72,87,42,37,67,62,55,53,50,42,36,74,75,73,44,52,74,68,52,43,52,47,50,41,71,76,60,34,62,71,52,52,53,48,48,42,73,76,52,36,85,69,72,72,74,82,125